Protein AF-A0A392QVY6-F1 (afdb_monomer_lite)

Secondary structure (DSSP, 8-state):
--SHHHHHHHHHHHHTT--EEEEE--TT--HHHHHHHHHHH-TTTGGGEEEEE--TT-HHHHHHHHHH--

InterPro domains:
  IPR016040 NAD(P)-binding domain [PF16363] (1-69)
  IPR036291 NAD(P)-binding domain superfamily [SSF51735] (1-67)

Sequence (70 aa):
GAGFIGTHTVVQLLNDGYNVTIIDNFDNSVMEAVDRVRELVGSNLSPNLQFTEGDLRNKDDLEKLFSKTT

Organism: NCBI:txid97028

pLDDT: mean 95.88, std 6.92, range [49.81, 98.69]

Foldseek 3Di:
DLDDVVLVVVLVCLVVPAQDEDEDQPPPHDVVSLVVSDVSNDPVSSVSYHYDYDDPVDPVSVVVVVVVVD

Structure (mmCIF, N/CA/C/O backbone):
data_AF-A0A392QVY6-F1
#
_entry.id   AF-A0A392QVY6-F1
#
loop_
_atom_site.group_PDB
_atom_site.id
_atom_site.type_symbol
_atom_site.label_atom_id
_atom_site.label_alt_id
_atom_site.label_comp_id
_atom_site.label_asym_id
_atom_site.label_entity_id
_atom_site.label_seq_id
_atom_site.pdbx_PDB_ins_code
_atom_site.Cartn_x
_atom_site.Cartn_y
_atom_site.Cartn_z
_atom_site.occupancy
_atom_site.B_iso_or_equiv
_atom_site.auth_seq_id
_atom_site.auth_comp_id
_atom_site.auth_asym_id
_atom_site.auth_atom_id
_atom_site.pdbx_PDB_model_num
ATOM 1 N N . GLY A 1 1 ? 0.360 -0.662 -3.784 1.00 91.50 1 GLY A N 1
ATOM 2 C CA . GLY A 1 1 ? 0.924 0.188 -4.844 1.00 91.50 1 GLY A CA 1
ATOM 3 C C . GLY A 1 1 ? 0.345 1.589 -4.789 1.00 91.50 1 GLY A C 1
ATOM 4 O O . GLY A 1 1 ? -0.794 1.751 -4.362 1.00 91.50 1 GLY A O 1
ATOM 5 N N . ALA A 1 2 ? 1.131 2.566 -5.232 1.00 97.19 2 ALA A N 1
ATOM 6 C CA . ALA A 1 2 ? 0.839 3.996 -5.325 1.00 97.19 2 ALA A CA 1
ATOM 7 C C . ALA A 1 2 ? 0.304 4.420 -6.714 1.00 97.19 2 ALA A C 1
ATOM 9 O O . ALA A 1 2 ? 0.053 5.598 -6.956 1.00 97.19 2 ALA A O 1
ATOM 10 N N . GLY A 1 3 ? 0.117 3.473 -7.641 1.00 96.62 3 GLY A N 1
ATOM 11 C CA . GLY A 1 3 ? -0.541 3.717 -8.930 1.00 96.62 3 GLY A CA 1
ATOM 12 C C . GLY A 1 3 ? -2.061 3.912 -8.824 1.00 96.62 3 GLY A C 1
ATOM 13 O O . GLY A 1 3 ? -2.664 3.662 -7.782 1.00 96.62 3 GLY A O 1
ATOM 14 N N . PHE A 1 4 ? -2.697 4.296 -9.939 1.00 96.38 4 PHE A N 1
ATOM 15 C CA . PHE A 1 4 ? -4.119 4.677 -10.003 1.00 96.38 4 PHE A CA 1
ATOM 16 C C . PHE A 1 4 ? -5.077 3.658 -9.361 1.00 96.38 4 PHE A C 1
ATOM 18 O O . PHE A 1 4 ? -5.851 4.011 -8.477 1.00 96.38 4 PHE A O 1
ATOM 25 N N . ILE A 1 5 ? -5.018 2.387 -9.765 1.00 97.31 5 ILE A N 1
ATOM 26 C CA . ILE A 1 5 ? -5.914 1.346 -9.225 1.00 97.31 5 ILE A CA 1
ATOM 27 C C . ILE A 1 5 ? -5.579 1.044 -7.757 1.00 97.31 5 ILE A C 1
ATOM 29 O O . ILE A 1 5 ? -6.471 0.860 -6.926 1.00 97.31 5 ILE A O 1
ATOM 33 N N . GLY A 1 6 ? -4.284 1.015 -7.431 1.00 97.50 6 GLY A N 1
ATOM 34 C CA . GLY A 1 6 ? -3.795 0.707 -6.091 1.00 97.50 6 GLY A CA 1
ATOM 35 C C . GLY A 1 6 ? -4.298 1.702 -5.051 1.00 97.50 6 GLY A C 1
ATOM 36 O O . GLY A 1 6 ? -4.833 1.285 -4.029 1.00 97.50 6 GLY A O 1
ATOM 37 N N . THR A 1 7 ? -4.209 3.003 -5.327 1.00 98.12 7 THR A N 1
ATOM 38 C CA . THR A 1 7 ? -4.626 4.042 -4.375 1.00 98.12 7 THR A CA 1
ATOM 39 C C . THR A 1 7 ? -6.129 4.044 -4.118 1.00 98.12 7 THR A C 1
ATOM 41 O O . THR A 1 7 ? -6.534 4.142 -2.963 1.00 98.12 7 THR A O 1
ATOM 44 N N . HIS A 1 8 ? -6.964 3.843 -5.142 1.00 98.19 8 HIS A N 1
ATOM 45 C CA . HIS A 1 8 ? -8.418 3.726 -4.955 1.00 98.19 8 HIS A CA 1
ATOM 46 C C . HIS A 1 8 ? -8.788 2.498 -4.118 1.00 98.19 8 HIS A C 1
ATOM 48 O O . HIS A 1 8 ? -9.645 2.575 -3.240 1.00 98.19 8 HIS A O 1
ATOM 54 N N . THR A 1 9 ? -8.100 1.377 -4.349 1.00 98.56 9 THR A N 1
ATOM 55 C CA . THR A 1 9 ? -8.285 0.161 -3.546 1.00 98.56 9 THR A CA 1
ATOM 56 C C . THR A 1 9 ? -7.903 0.410 -2.087 1.00 98.56 9 THR A C 1
ATOM 58 O O . THR A 1 9 ? -8.638 0.028 -1.181 1.00 98.56 9 THR A O 1
ATOM 61 N N . VAL A 1 10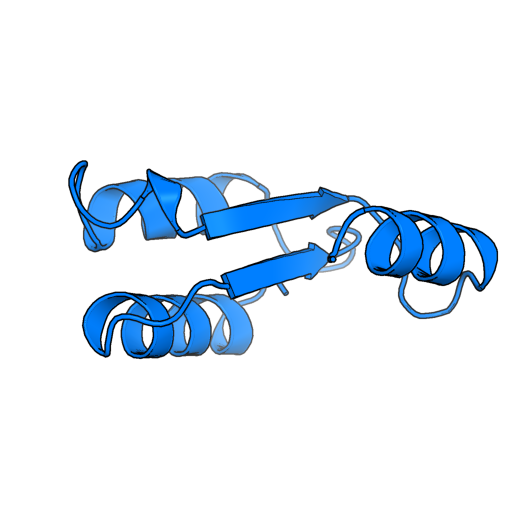 ? -6.779 1.093 -1.846 1.00 98.62 10 VAL A N 1
ATOM 62 C CA . VAL A 1 10 ? -6.310 1.427 -0.494 1.00 98.62 10 VAL A CA 1
ATOM 63 C C . VAL A 1 10 ? -7.313 2.326 0.234 1.00 98.62 10 VAL A C 1
ATOM 65 O O . VAL A 1 10 ? -7.613 2.050 1.390 1.00 98.62 10 VAL A O 1
ATOM 68 N N . VAL A 1 11 ? -7.868 3.352 -0.424 1.00 98.56 11 VAL A N 1
ATOM 69 C CA . VAL A 1 11 ? -8.911 4.211 0.173 1.00 98.56 11 VAL A CA 1
ATOM 70 C C . VAL A 1 11 ? -10.103 3.373 0.645 1.00 98.56 11 VAL A C 1
ATOM 72 O O . VAL A 1 11 ? -10.554 3.547 1.775 1.00 98.56 11 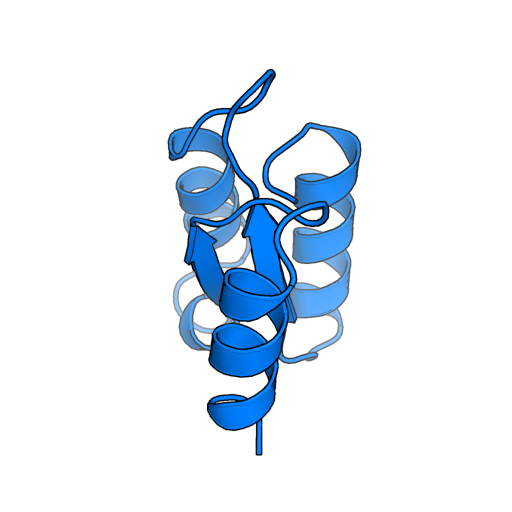VAL A O 1
ATOM 75 N N . GLN A 1 12 ? -10.584 2.439 -0.183 1.00 98.56 12 GLN A N 1
ATOM 76 C CA . GLN A 1 12 ? -11.714 1.584 0.186 1.00 98.56 12 GLN A CA 1
ATOM 77 C C .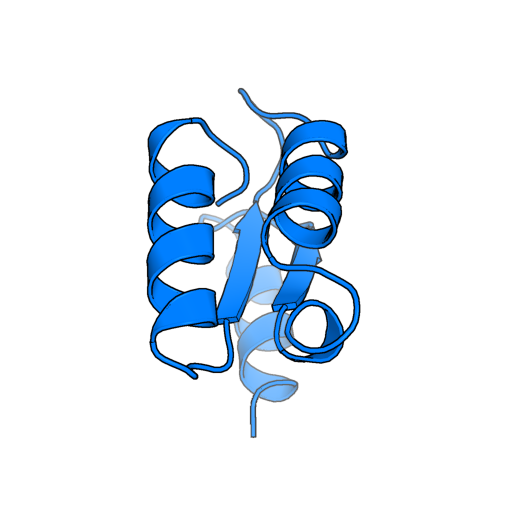 GLN A 1 12 ? -11.385 0.684 1.384 1.00 98.56 12 GLN A C 1
ATOM 79 O O . GLN A 1 12 ? -12.159 0.623 2.332 1.00 98.56 12 GLN A O 1
ATOM 84 N N . LEU A 1 13 ? -10.212 0.044 1.382 1.00 98.69 13 LEU A N 1
ATOM 85 C CA . LEU A 1 13 ? -9.776 -0.811 2.488 1.00 98.69 13 LEU A CA 1
ATOM 86 C C . LEU A 1 13 ? -9.632 -0.033 3.805 1.00 9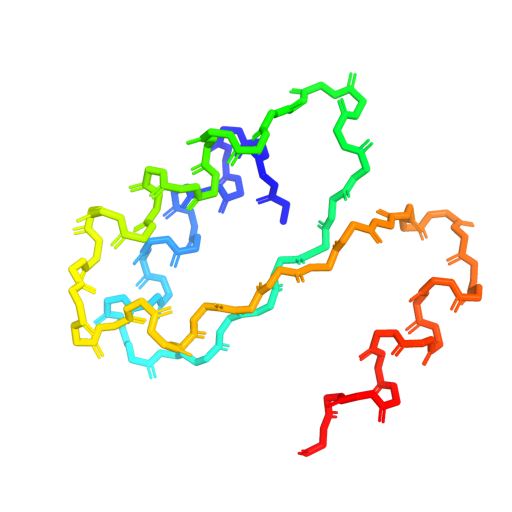8.69 13 LEU A C 1
ATOM 88 O O . LEU A 1 13 ? -10.029 -0.523 4.859 1.00 98.69 13 LEU A O 1
ATOM 92 N N . LEU A 1 14 ? -9.096 1.186 3.764 1.00 98.56 14 LEU A N 1
ATOM 93 C CA . LEU A 1 14 ? -8.973 2.024 4.959 1.00 98.56 14 LEU A CA 1
ATOM 94 C C . LEU A 1 14 ? -10.348 2.443 5.497 1.00 98.56 14 LEU A C 1
ATOM 96 O O . LEU A 1 14 ? -10.568 2.379 6.705 1.00 98.56 14 LEU A O 1
ATOM 100 N N . ASN A 1 15 ? -11.285 2.812 4.618 1.00 98.31 15 ASN A N 1
ATOM 101 C CA . ASN A 1 15 ? -12.665 3.136 5.002 1.00 98.31 15 ASN A CA 1
ATOM 102 C C . ASN A 1 15 ? -13.410 1.934 5.599 1.00 98.31 15 ASN A C 1
ATOM 104 O O . ASN A 1 15 ? -14.228 2.111 6.500 1.00 98.31 15 ASN A O 1
ATOM 108 N N . ASP A 1 16 ? -13.085 0.721 5.151 1.00 98.31 16 ASP A N 1
ATOM 109 C CA . ASP A 1 16 ? -13.620 -0.526 5.704 1.00 98.31 16 ASP A CA 1
ATOM 110 C C . ASP A 1 16 ? -12.909 -0.952 7.013 1.00 98.31 16 ASP A C 1
ATOM 112 O O . ASP A 1 16 ? -13.232 -1.989 7.592 1.00 98.31 16 ASP A O 1
ATOM 116 N N . GLY A 1 17 ? -11.962 -0.146 7.514 1.00 97.12 17 GLY A N 1
ATOM 117 C CA . GLY A 1 17 ? -11.311 -0.325 8.815 1.00 97.12 17 GLY A CA 1
ATOM 118 C C . GLY A 1 17 ? -10.066 -1.214 8.808 1.00 97.12 17 GLY A C 1
ATOM 119 O O . GLY A 1 17 ? -9.578 -1.580 9.879 1.00 97.12 17 GLY A O 1
ATOM 120 N N . TYR A 1 18 ? -9.534 -1.568 7.637 1.00 98.31 18 TYR A N 1
ATOM 121 C CA . TYR A 1 18 ? -8.323 -2.383 7.539 1.00 98.31 18 TYR A CA 1
ATOM 122 C C . TYR A 1 18 ? -7.050 -1.565 7.785 1.00 98.31 18 TYR A C 1
ATOM 124 O O . TYR A 1 18 ? -6.974 -0.376 7.479 1.00 98.31 18 TYR A O 1
ATOM 132 N N . ASN A 1 19 ? -6.009 -2.249 8.267 1.00 97.44 19 ASN A N 1
ATOM 133 C CA . ASN A 1 19 ? -4.635 -1.758 8.209 1.00 97.44 19 ASN A CA 1
ATOM 134 C C . ASN A 1 19 ? -4.035 -2.135 6.857 1.00 97.44 19 ASN A C 1
ATOM 136 O O . ASN A 1 19 ? -4.072 -3.303 6.464 1.00 97.44 19 ASN A O 1
ATOM 140 N N . VAL A 1 20 ? -3.487 -1.154 6.146 1.00 97.56 20 VAL A N 1
ATOM 141 C CA . VAL A 1 20 ? -3.014 -1.334 4.775 1.00 97.56 20 VAL A CA 1
ATOM 142 C C . VAL A 1 20 ? -1.558 -0.916 4.675 1.00 97.56 20 VAL A C 1
ATOM 144 O O . VAL A 1 20 ? -1.194 0.194 5.052 1.00 97.56 20 VAL A O 1
ATOM 147 N N . THR A 1 21 ? -0.733 -1.784 4.097 1.00 97.25 21 THR A N 1
ATOM 148 C CA . THR A 1 21 ? 0.656 -1.466 3.760 1.00 97.25 21 THR A CA 1
ATOM 149 C C . THR A 1 21 ? 0.813 -1.399 2.247 1.00 97.25 21 THR A C 1
ATOM 151 O O . THR A 1 21 ? 0.570 -2.375 1.537 1.00 97.25 21 THR A O 1
ATOM 154 N N . ILE A 1 22 ? 1.232 -0.244 1.735 1.00 97.50 22 ILE A N 1
ATOM 155 C CA . ILE A 1 22 ? 1.630 -0.071 0.338 1.00 97.50 22 ILE A CA 1
ATOM 156 C C . ILE A 1 22 ? 3.119 -0.400 0.202 1.00 97.50 22 ILE A C 1
ATOM 158 O O . ILE A 1 22 ? 3.940 0.190 0.897 1.00 97.50 22 ILE A O 1
ATOM 162 N N . ILE A 1 23 ? 3.452 -1.266 -0.757 1.00 97.56 23 ILE A N 1
ATOM 163 C CA . ILE A 1 23 ? 4.774 -1.320 -1.392 1.00 97.56 23 ILE A CA 1
ATOM 164 C C . ILE A 1 23 ? 4.673 -0.822 -2.837 1.00 97.56 23 ILE A C 1
ATOM 166 O O . ILE A 1 23 ? 3.688 -1.134 -3.523 1.00 97.56 23 ILE A O 1
ATOM 170 N N . ASP A 1 24 ? 5.626 0.008 -3.260 1.00 98.12 24 ASP A N 1
ATOM 171 C CA . ASP A 1 24 ? 5.727 0.558 -4.617 1.00 98.12 24 ASP A CA 1
ATOM 172 C C . ASP A 1 24 ? 7.149 1.088 -4.893 1.00 98.12 24 ASP A C 1
ATOM 174 O O . ASP A 1 24 ? 7.806 1.563 -3.966 1.00 98.12 24 ASP A O 1
ATOM 178 N N . ASN A 1 25 ? 7.610 1.023 -6.146 1.00 97.44 25 ASN A N 1
ATOM 179 C CA . ASN A 1 25 ? 8.936 1.499 -6.570 1.00 97.44 25 ASN A CA 1
ATOM 180 C C . ASN A 1 25 ? 8.886 2.792 -7.406 1.00 97.44 25 ASN A C 1
ATOM 182 O O . ASN A 1 25 ? 9.926 3.257 -7.858 1.00 97.44 25 ASN A O 1
ATOM 186 N N . PHE A 1 26 ? 7.694 3.356 -7.633 1.00 97.31 26 PHE A N 1
ATOM 187 C CA . PHE A 1 26 ? 7.482 4.591 -8.393 1.00 97.31 26 PHE A CA 1
ATOM 188 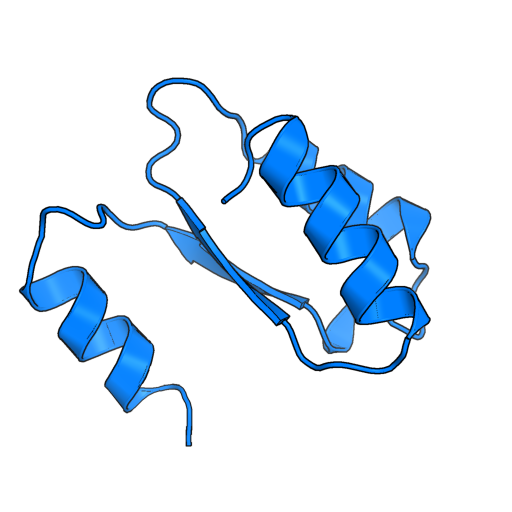C C . PHE A 1 26 ? 7.847 4.555 -9.887 1.00 97.31 26 PHE A C 1
ATOM 190 O O . PHE A 1 26 ? 7.878 5.608 -10.520 1.00 97.31 26 PHE A O 1
ATOM 197 N N . ASP A 1 27 ? 8.015 3.377 -10.504 1.00 96.38 27 ASP A N 1
ATOM 198 C CA . ASP A 1 27 ? 8.316 3.273 -11.947 1.00 96.38 27 ASP A CA 1
ATOM 199 C C . ASP A 1 27 ? 7.262 3.983 -12.831 1.00 96.38 27 ASP A C 1
ATOM 201 O O . ASP A 1 27 ? 7.578 4.460 -13.920 1.00 96.38 27 ASP A O 1
ATOM 205 N N . ASN A 1 28 ? 6.001 4.046 -12.380 1.00 94.31 28 ASN A N 1
ATOM 206 C CA . ASN A 1 28 ? 4.882 4.698 -13.082 1.00 94.31 28 ASN A CA 1
ATOM 207 C C . ASN A 1 28 ? 3.883 5.363 -12.110 1.00 94.31 28 ASN A C 1
ATOM 209 O O . ASN A 1 28 ? 2.679 5.469 -12.369 1.00 94.31 28 ASN A O 1
ATOM 213 N N . SER A 1 29 ? 4.379 5.770 -10.951 1.00 96.69 29 SER A N 1
ATOM 214 C CA . SER A 1 29 ? 3.608 6.241 -9.797 1.00 96.69 29 SER A CA 1
ATOM 215 C C . SER A 1 29 ? 4.407 7.320 -9.077 1.00 96.69 29 SER A C 1
ATOM 217 O O . SER A 1 29 ? 5.585 7.518 -9.350 1.00 96.69 29 SER A O 1
ATOM 219 N N . VAL A 1 30 ? 3.762 8.048 -8.167 1.00 97.12 30 VAL A N 1
ATOM 220 C CA . VAL A 1 30 ? 4.397 9.151 -7.436 1.00 97.12 30 VAL A CA 1
ATOM 221 C C . VAL A 1 30 ? 3.970 9.146 -5.970 1.00 97.12 30 VAL A C 1
ATOM 223 O O . VAL A 1 30 ? 2.869 8.686 -5.646 1.00 97.12 30 VAL A O 1
ATOM 226 N N . MET A 1 31 ? 4.824 9.657 -5.083 1.00 97.50 31 MET A N 1
ATOM 227 C CA . MET A 1 31 ? 4.568 9.679 -3.636 1.00 97.50 31 MET A CA 1
ATOM 228 C C . MET A 1 31 ? 3.326 10.509 -3.283 1.00 97.50 31 MET A C 1
ATOM 230 O O . MET A 1 31 ? 2.546 10.118 -2.416 1.00 97.50 31 MET A O 1
ATOM 234 N N . GLU A 1 32 ? 3.055 11.581 -4.028 1.00 98.12 32 GLU A N 1
ATOM 235 C CA . GLU A 1 32 ? 1.891 12.452 -3.847 1.00 98.12 32 GLU A CA 1
ATOM 236 C C . GLU A 1 32 ? 0.567 11.684 -3.953 1.00 98.12 32 GLU A C 1
ATOM 238 O O . GLU A 1 32 ? -0.450 12.102 -3.402 1.00 98.12 32 GLU A O 1
ATOM 243 N N . ALA A 1 33 ? 0.546 10.548 -4.657 1.00 97.81 33 ALA A N 1
ATOM 244 C CA . ALA A 1 33 ? -0.631 9.694 -4.716 1.00 97.81 33 ALA A CA 1
ATOM 245 C C . ALA A 1 33 ? -0.925 9.036 -3.355 1.00 97.81 33 ALA A C 1
ATOM 247 O O . ALA A 1 33 ? -2.088 8.932 -2.978 1.00 97.81 33 ALA A O 1
ATOM 248 N N . VAL A 1 34 ? 0.107 8.642 -2.601 1.00 98.25 34 VAL A N 1
ATOM 249 C CA . VAL A 1 34 ? -0.017 8.099 -1.236 1.00 98.25 34 VAL A CA 1
ATOM 250 C C . VAL A 1 34 ? -0.439 9.194 -0.259 1.00 98.25 34 VAL A C 1
ATOM 252 O O . VAL A 1 34 ? -1.309 8.962 0.581 1.00 98.25 34 VAL A O 1
ATOM 255 N N . ASP A 1 35 ? 0.115 10.398 -0.394 1.00 98.12 35 ASP A N 1
ATOM 256 C CA . ASP A 1 35 ? -0.261 11.533 0.455 1.00 98.12 35 ASP A CA 1
ATOM 257 C C . ASP A 1 35 ? -1.725 11.930 0.249 1.00 98.12 35 ASP A C 1
ATOM 259 O O . ASP A 1 35 ? -2.464 12.083 1.222 1.00 98.12 35 ASP A O 1
ATOM 263 N N . ARG A 1 36 ? -2.201 11.939 -1.001 1.00 98.25 36 ARG A N 1
ATOM 264 C CA . ARG A 1 36 ? -3.629 12.122 -1.305 1.00 98.25 36 ARG A CA 1
ATOM 265 C C . ARG A 1 36 ? -4.512 11.054 -0.671 1.00 98.25 36 ARG A C 1
ATOM 267 O O . ARG A 1 36 ? -5.605 11.380 -0.223 1.00 98.25 36 ARG A O 1
ATOM 274 N N . VAL A 1 37 ? -4.073 9.792 -0.596 1.00 98.56 37 VAL A N 1
ATOM 275 C CA . VAL A 1 37 ? -4.837 8.765 0.137 1.00 98.56 37 VAL A CA 1
ATOM 276 C C . VAL A 1 37 ? -4.990 9.168 1.604 1.00 98.56 37 VAL A C 1
ATOM 278 O O . VAL A 1 37 ? -6.107 9.122 2.113 1.00 98.56 37 VAL A O 1
ATOM 281 N N . ARG A 1 38 ? -3.910 9.605 2.270 1.00 98.31 38 ARG A N 1
ATOM 282 C CA . ARG A 1 38 ? -3.953 10.050 3.678 1.00 98.31 38 ARG A CA 1
ATOM 283 C C . ARG A 1 38 ? -4.900 11.230 3.882 1.00 98.31 38 ARG A C 1
ATOM 285 O O . ARG A 1 38 ? -5.633 11.249 4.867 1.00 98.31 38 ARG A O 1
ATOM 292 N N . GLU A 1 39 ? -4.892 12.188 2.960 1.00 98.31 39 GLU A N 1
ATOM 293 C CA . GLU A 1 39 ? -5.806 13.334 2.977 1.00 98.31 39 GLU A CA 1
ATOM 294 C C . GLU A 1 39 ? -7.268 12.894 2.818 1.00 98.31 39 GLU A C 1
ATOM 296 O O . GLU A 1 39 ? -8.124 13.325 3.589 1.00 98.31 39 GLU A O 1
ATOM 301 N N . LEU A 1 40 ? -7.550 12.003 1.861 1.00 98.25 40 LEU A N 1
ATOM 302 C CA . LEU A 1 40 ? -8.906 11.545 1.538 1.00 98.25 40 LEU A CA 1
ATOM 303 C C . LEU A 1 40 ? -9.558 10.736 2.66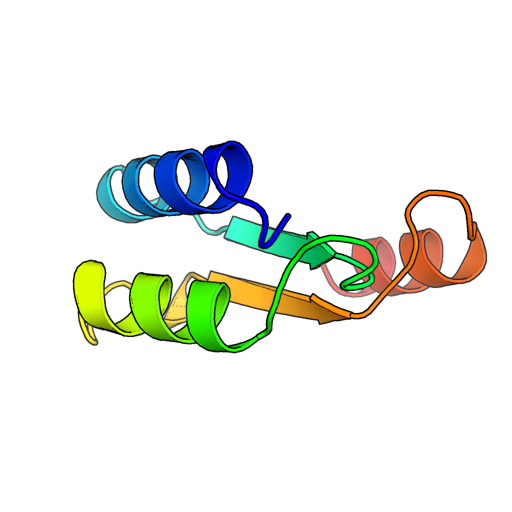3 1.00 98.25 40 LEU A C 1
ATOM 305 O O . LEU A 1 40 ? -10.749 10.905 2.915 1.00 98.25 40 LEU A O 1
ATOM 309 N N . VAL A 1 41 ? -8.803 9.862 3.334 1.00 98.06 41 VAL A N 1
ATOM 310 C CA . VAL A 1 41 ? -9.333 9.042 4.443 1.00 98.06 41 VAL A CA 1
ATOM 311 C C . VAL A 1 41 ? -9.371 9.802 5.776 1.00 98.06 41 VAL A C 1
ATOM 313 O O . VAL A 1 41 ? -10.009 9.363 6.734 1.00 98.06 41 VAL A O 1
ATOM 316 N N . GLY A 1 42 ? -8.699 10.954 5.847 1.00 98.06 42 GLY A N 1
ATOM 317 C CA . GLY A 1 42 ? -8.640 11.813 7.024 1.00 98.06 42 GLY A CA 1
ATOM 318 C C . GLY A 1 42 ? -7.726 11.300 8.143 1.00 98.06 42 GLY A C 1
ATOM 319 O O . GLY A 1 42 ? -7.246 10.166 8.151 1.00 98.06 42 GLY A O 1
ATOM 320 N N . SER A 1 43 ? -7.501 12.156 9.144 1.00 97.06 43 SER A N 1
ATOM 321 C CA . SER A 1 43 ? -6.547 11.926 10.243 1.00 97.06 43 SER A CA 1
ATOM 322 C C . SER A 1 43 ? -6.848 10.712 11.122 1.00 97.06 43 SER A C 1
ATOM 324 O O . SER A 1 43 ? -5.960 10.236 11.820 1.00 97.06 43 SER A O 1
ATOM 326 N N . ASN A 1 44 ? -8.093 10.232 11.129 1.00 97.62 44 ASN A N 1
ATOM 327 C CA . ASN A 1 44 ? -8.499 9.096 11.958 1.00 97.62 44 ASN A CA 1
ATOM 328 C C . ASN A 1 44 ? -8.088 7.756 11.338 1.00 97.62 44 ASN A C 1
ATOM 330 O O . ASN A 1 44 ? -7.801 6.816 12.071 1.00 97.62 44 ASN A O 1
ATOM 334 N N . LEU A 1 45 ? -8.066 7.672 10.004 1.00 98.19 45 LEU A N 1
ATOM 335 C CA . LEU A 1 45 ? -7.752 6.446 9.266 1.00 98.19 45 LEU A CA 1
ATOM 336 C C . LEU A 1 45 ? -6.352 6.478 8.649 1.00 98.19 45 LEU A C 1
ATOM 338 O O . LEU A 1 45 ? -5.776 5.424 8.393 1.00 98.19 45 LEU A O 1
ATOM 342 N N . SER A 1 46 ? -5.763 7.661 8.451 1.00 97.81 46 SER A N 1
ATOM 343 C CA . SER A 1 46 ? -4.398 7.784 7.931 1.00 97.81 46 SER A CA 1
ATOM 344 C C . SER A 1 46 ? -3.326 7.033 8.744 1.00 97.81 46 SER A C 1
ATOM 346 O O . SER A 1 46 ? -2.395 6.536 8.108 1.00 97.81 46 SER A O 1
ATOM 348 N N . PRO A 1 47 ? -3.434 6.850 10.082 1.00 98.06 47 PRO A N 1
ATOM 349 C CA . PRO A 1 47 ? -2.477 6.040 10.839 1.00 98.06 47 PRO A CA 1
ATOM 350 C C . PRO A 1 47 ? -2.492 4.548 10.472 1.00 98.06 47 PRO A C 1
ATOM 352 O O . PRO A 1 47 ? -1.497 3.861 10.694 1.00 98.06 47 PRO A O 1
ATOM 355 N N . ASN A 1 48 ? -3.587 4.051 9.883 1.00 98.00 48 ASN A N 1
ATOM 356 C CA . ASN A 1 48 ? -3.718 2.660 9.438 1.00 98.00 48 ASN A CA 1
ATOM 357 C C . ASN A 1 48 ? -3.029 2.410 8.085 1.00 98.00 48 ASN A C 1
ATOM 359 O O . ASN A 1 48 ? -2.962 1.266 7.631 1.00 98.00 48 ASN A O 1
ATOM 363 N N . LEU A 1 49 ? -2.524 3.462 7.428 1.00 97.94 49 LEU A N 1
ATOM 364 C CA . LEU A 1 49 ? -1.793 3.369 6.171 1.00 97.94 49 LEU A CA 1
ATOM 365 C C . LEU A 1 49 ? -0.282 3.425 6.400 1.00 97.94 49 LEU A C 1
ATOM 367 O O . LEU A 1 49 ? 0.282 4.472 6.724 1.00 97.94 49 LEU A O 1
ATOM 371 N N . GLN A 1 50 ? 0.387 2.317 6.106 1.00 96.94 50 GLN A N 1
ATOM 372 C CA . GLN A 1 50 ? 1.840 2.238 6.031 1.00 96.94 50 GLN A CA 1
ATOM 373 C C . GLN A 1 50 ? 2.312 2.300 4.578 1.00 96.94 50 GLN A C 1
ATOM 375 O O . GLN A 1 50 ? 1.649 1.816 3.660 1.00 96.94 50 GLN A O 1
ATOM 380 N N . PHE A 1 51 ? 3.493 2.875 4.365 1.00 96.69 51 PHE A N 1
ATOM 381 C CA . PHE A 1 51 ? 4.141 2.917 3.058 1.00 96.69 51 PHE A CA 1
ATOM 382 C C . PHE A 1 51 ? 5.580 2.419 3.169 1.00 96.69 51 PHE A C 1
ATOM 384 O O . PHE A 1 51 ? 6.304 2.783 4.095 1.00 96.69 51 PHE A O 1
ATOM 391 N N . THR A 1 52 ? 5.993 1.587 2.221 1.00 96.19 52 THR A N 1
ATOM 392 C CA . THR A 1 52 ? 7.370 1.132 2.042 1.00 96.19 52 THR A CA 1
ATOM 393 C C . THR A 1 52 ? 7.747 1.298 0.579 1.00 96.19 52 THR A C 1
ATOM 395 O O . THR A 1 52 ? 7.118 0.714 -0.296 1.00 96.19 52 THR A O 1
ATOM 398 N N . GLU A 1 53 ? 8.787 2.076 0.311 1.00 97.12 53 GLU A N 1
ATOM 399 C CA . GLU A 1 53 ? 9.393 2.106 -1.017 1.00 97.12 53 GLU A CA 1
ATOM 400 C C . GLU A 1 53 ? 10.170 0.804 -1.246 1.00 97.12 53 GLU A C 1
ATOM 402 O O . GLU A 1 53 ? 10.935 0.382 -0.372 1.00 97.12 53 GLU A O 1
ATOM 407 N N . GLY A 1 54 ? 9.946 0.147 -2.383 1.00 97.12 54 GLY A N 1
ATOM 408 C CA . GLY A 1 54 ? 10.606 -1.114 -2.718 1.00 97.12 54 GLY A CA 1
ATOM 409 C C . GLY A 1 54 ? 10.052 -1.768 -3.980 1.00 97.12 54 GLY A C 1
ATOM 410 O O . GLY A 1 54 ? 8.944 -1.461 -4.426 1.00 97.12 54 GLY A O 1
ATOM 411 N N . ASP A 1 55 ? 10.822 -2.692 -4.551 1.00 97.19 55 ASP A N 1
ATOM 412 C CA . ASP A 1 55 ? 10.460 -3.400 -5.781 1.00 97.19 55 ASP A CA 1
ATOM 413 C C . ASP A 1 55 ? 9.963 -4.820 -5.475 1.00 97.19 55 ASP A C 1
ATOM 415 O O . ASP A 1 55 ? 10.641 -5.605 -4.819 1.00 97.19 55 ASP A O 1
ATOM 419 N N . LEU A 1 56 ? 8.796 -5.194 -6.008 1.00 95.06 56 LEU A N 1
ATOM 420 C CA . LEU A 1 56 ? 8.242 -6.547 -5.858 1.00 95.06 56 LEU A CA 1
ATOM 421 C C . LEU A 1 56 ? 9.131 -7.643 -6.472 1.00 95.06 56 LEU A C 1
ATOM 423 O O . LEU A 1 56 ? 9.002 -8.813 -6.116 1.00 95.06 56 LEU A O 1
ATOM 427 N N . ARG A 1 57 ? 10.011 -7.289 -7.413 1.00 97.06 57 ARG A N 1
ATOM 428 C CA . ARG A 1 57 ? 10.992 -8.198 -8.025 1.00 97.06 57 ARG A CA 1
ATOM 429 C C . ARG A 1 57 ? 12.219 -8.401 -7.136 1.00 97.06 57 ARG A C 1
ATOM 431 O O . ARG A 1 57 ? 12.992 -9.325 -7.387 1.00 97.06 57 ARG A O 1
ATOM 438 N N . ASN A 1 58 ? 12.412 -7.553 -6.127 1.00 98.19 58 ASN A N 1
ATOM 439 C CA . ASN A 1 58 ? 13.513 -7.648 -5.187 1.00 98.19 58 ASN A CA 1
ATOM 440 C C . ASN A 1 58 ? 13.088 -8.453 -3.954 1.00 98.19 58 ASN A C 1
ATOM 442 O O . ASN A 1 58 ? 12.238 -8.047 -3.162 1.00 98.19 58 ASN A O 1
ATOM 446 N N . LYS A 1 59 ? 13.721 -9.611 -3.779 1.00 97.38 59 LYS A N 1
ATOM 447 C CA . LYS A 1 59 ? 13.445 -10.507 -2.660 1.00 97.38 59 LYS A CA 1
ATOM 448 C C . LYS A 1 59 ? 13.761 -9.862 -1.304 1.00 97.38 59 LYS A C 1
ATOM 450 O O . LYS A 1 59 ? 12.985 -10.040 -0.368 1.00 97.38 59 LYS A O 1
ATOM 455 N N . ASP A 1 60 ? 14.843 -9.098 -1.209 1.00 97.19 60 ASP A N 1
ATOM 456 C CA . ASP A 1 60 ? 15.288 -8.505 0.057 1.00 97.19 60 ASP A CA 1
ATOM 457 C C . ASP A 1 60 ? 14.318 -7.410 0.530 1.00 97.19 60 ASP A C 1
ATOM 459 O O . ASP A 1 60 ? 14.037 -7.294 1.726 1.00 97.19 60 ASP A O 1
ATOM 463 N N . ASP A 1 61 ? 13.736 -6.651 -0.407 1.00 96.75 61 ASP A N 1
ATOM 464 C CA . ASP A 1 61 ? 12.703 -5.651 -0.107 1.00 96.75 61 ASP A CA 1
ATOM 465 C C . ASP A 1 61 ? 11.449 -6.315 0.476 1.00 96.75 61 ASP A C 1
ATOM 467 O O . ASP A 1 61 ? 10.883 -5.831 1.461 1.00 96.75 61 ASP A O 1
ATOM 471 N N . LEU A 1 62 ? 11.049 -7.464 -0.079 1.00 96.19 62 LEU A N 1
ATOM 472 C CA . LEU A 1 62 ? 9.924 -8.248 0.429 1.00 96.19 62 LEU A CA 1
ATOM 473 C C . LEU A 1 62 ? 10.217 -8.850 1.807 1.00 96.19 62 LEU A C 1
ATOM 475 O O . LEU A 1 62 ? 9.389 -8.727 2.709 1.00 96.19 62 LEU A O 1
ATOM 479 N N . GLU A 1 63 ? 11.384 -9.462 2.014 1.00 95.69 63 GLU A N 1
ATOM 480 C CA . GLU A 1 63 ? 11.765 -10.016 3.324 1.00 95.69 63 GLU A CA 1
ATOM 481 C C . GLU A 1 63 ? 11.783 -8.926 4.409 1.00 95.69 63 GLU A C 1
ATOM 483 O O . GLU A 1 63 ? 11.264 -9.109 5.518 1.00 95.69 63 GLU A O 1
ATOM 488 N N . LYS A 1 64 ? 12.300 -7.740 4.075 1.00 93.56 64 LYS A N 1
ATOM 489 C CA . LYS A 1 64 ? 12.285 -6.569 4.956 1.00 93.56 64 LYS A CA 1
ATOM 490 C C . LYS A 1 64 ? 10.870 -6.049 5.231 1.00 93.56 64 LYS A C 1
ATOM 492 O O . LYS A 1 64 ? 10.599 -5.605 6.345 1.00 93.56 64 LYS A O 1
ATOM 497 N N . LEU A 1 65 ? 9.975 -6.074 4.245 1.00 94.38 65 LEU A N 1
ATOM 498 C CA . LEU A 1 65 ? 8.579 -5.663 4.412 1.00 94.38 65 LEU A CA 1
ATOM 499 C C . LEU A 1 65 ? 7.823 -6.614 5.349 1.00 94.38 65 LEU A C 1
ATOM 501 O O . LEU A 1 65 ? 7.180 -6.176 6.306 1.00 94.38 65 LEU A O 1
ATOM 505 N N . PHE A 1 66 ? 7.915 -7.919 5.093 1.00 93.81 66 PHE A N 1
ATOM 506 C CA . PHE A 1 66 ? 7.174 -8.924 5.853 1.00 93.81 66 PHE A CA 1
ATOM 507 C C . PHE A 1 66 ? 7.714 -9.107 7.274 1.00 93.81 66 PHE A C 1
ATOM 509 O O . PHE A 1 66 ? 6.924 -9.322 8.185 1.00 93.81 66 PHE A O 1
ATOM 516 N N . SER A 1 67 ? 9.017 -8.926 7.512 1.00 92.81 67 SER A N 1
ATOM 517 C CA . SER A 1 67 ? 9.586 -8.967 8.873 1.00 92.81 67 SER A CA 1
ATOM 518 C C . SER A 1 67 ? 9.139 -7.815 9.782 1.00 92.81 67 SER A C 1
ATOM 520 O O . SER A 1 67 ? 9.214 -7.937 11.001 1.00 92.81 67 SER A O 1
ATOM 522 N N . LYS A 1 68 ? 8.661 -6.702 9.211 1.00 80.94 68 LYS A N 1
ATOM 523 C CA . LYS A 1 68 ? 8.076 -5.575 9.959 1.00 80.94 68 LYS A CA 1
ATOM 524 C C . LYS A 1 68 ? 6.577 -5.723 10.210 1.00 80.94 68 LYS A C 1
ATOM 526 O O . LYS A 1 68 ? 6.029 -4.989 11.026 1.00 80.94 68 LYS A O 1
ATOM 531 N N . THR A 1 69 ? 5.918 -6.611 9.472 1.00 68.50 69 THR A N 1
ATOM 532 C CA . THR A 1 69 ? 4.466 -6.790 9.505 1.00 68.50 69 THR A CA 1
ATOM 533 C C . THR A 1 69 ? 4.165 -7.993 10.397 1.00 68.50 69 THR A C 1
ATOM 535 O O . THR A 1 69 ? 4.067 -9.121 9.919 1.00 68.50 69 THR A O 1
ATOM 538 N N . THR A 1 70 ? 4.109 -7.780 11.712 1.00 49.81 70 THR A N 1
ATOM 539 C CA . THR A 1 70 ? 3.693 -8.778 12.715 1.00 49.81 70 THR A CA 1
ATOM 540 C C . THR A 1 70 ? 2.755 -8.127 13.712 1.00 49.81 70 THR A C 1
ATOM 542 O O . THR A 1 70 ? 3.048 -6.979 14.114 1.00 49.81 70 THR A O 1
#

Radius of gyration: 11.87 Å; chains: 1; bounding box: 29×24×26 Å